Protein AF-A0A3E0PUV5-F1 (afdb_monomer_lite)

Sequence (56 aa):
MFHVEASSVDQVCAHQGCNCLVDPGQGVVKDGKNYCCQGCADGTGCENPNCDCNKS

pLDDT: mean 81.79, std 12.79, range [48.34, 92.25]

Radius of gyration: 12.78 Å; chains: 1; bounding box: 23×23×48 Å

Structure (mmCIF, N/CA/C/O backbone):
data_AF-A0A3E0PUV5-F1
#
_entry.id   AF-A0A3E0PUV5-F1
#
loop_
_atom_site.group_PDB
_atom_site.id
_atom_site.type_symbol
_atom_site.label_atom_id
_atom_site.label_alt_id
_atom_site.label_comp_id
_atom_site.label_asym_id
_atom_site.label_entity_id
_atom_site.label_seq_id
_atom_site.pdbx_PDB_ins_code
_atom_site.Cartn_x
_atom_site.Cartn_y
_atom_site.Cartn_z
_atom_site.occupancy
_atom_site.B_iso_or_equiv
_atom_site.auth_seq_id
_atom_site.auth_comp_id
_atom_site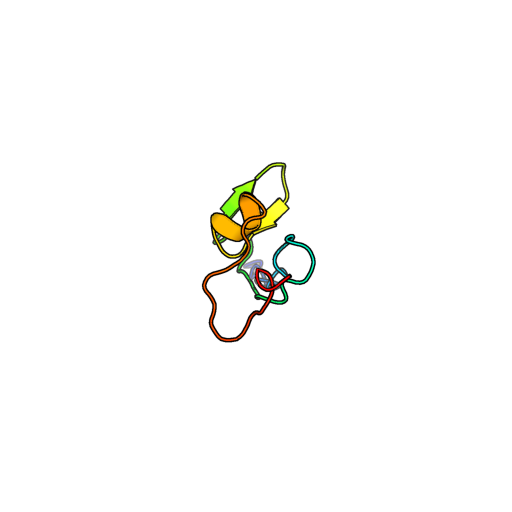.auth_asym_id
_atom_site.auth_atom_id
_atom_site.pdbx_PDB_model_num
ATOM 1 N N . MET A 1 1 ? 1.007 -13.854 33.124 1.00 53.41 1 MET A N 1
ATOM 2 C CA . MET A 1 1 ? 1.025 -14.365 31.734 1.00 53.41 1 MET A CA 1
ATOM 3 C C . MET A 1 1 ? -0.336 -13.986 31.178 1.00 53.41 1 MET A C 1
ATOM 5 O O . MET A 1 1 ? -1.297 -14.294 31.859 1.00 53.41 1 MET A O 1
ATOM 9 N N . PHE A 1 2 ? -0.491 -13.103 30.195 1.00 48.34 2 PHE A N 1
ATOM 10 C CA . PHE A 1 2 ? -0.089 -13.253 28.798 1.00 48.34 2 PHE A CA 1
ATOM 11 C C . PHE A 1 2 ? 0.273 -11.873 28.226 1.00 48.34 2 PHE A C 1
ATOM 13 O O . PHE A 1 2 ? -0.567 -10.976 28.218 1.00 48.34 2 PHE A O 1
ATOM 20 N N . HIS A 1 3 ? 1.507 -11.693 27.754 1.00 52.66 3 HIS A N 1
ATOM 21 C CA . HIS A 1 3 ? 1.764 -10.646 26.773 1.00 52.66 3 HIS A CA 1
ATOM 22 C C . HIS A 1 3 ? 1.206 -11.194 25.463 1.00 52.66 3 HIS A C 1
ATOM 24 O O . HIS A 1 3 ? 1.720 -12.180 24.941 1.00 52.66 3 HIS A O 1
ATOM 30 N N . VAL A 1 4 ? 0.086 -10.634 25.005 1.00 56.62 4 VAL A N 1
ATOM 31 C CA . VAL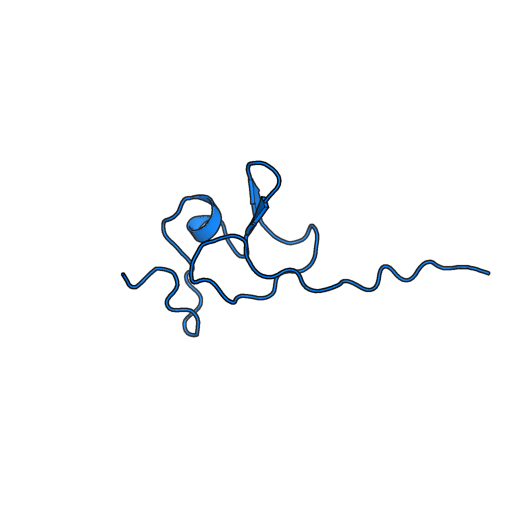 A 1 4 ? -0.367 -10.825 23.629 1.00 56.62 4 VAL A CA 1
ATOM 32 C C . VAL A 1 4 ? 0.684 -10.126 22.787 1.00 56.62 4 VAL A C 1
ATOM 34 O O . VAL A 1 4 ? 0.655 -8.908 22.629 1.00 56.62 4 VAL A O 1
ATOM 37 N N . GLU A 1 5 ? 1.678 -10.891 22.346 1.00 56.81 5 GLU A N 1
ATOM 38 C CA . GLU A 1 5 ? 2.549 -10.462 21.271 1.00 56.81 5 GLU A CA 1
ATOM 39 C C . GLU A 1 5 ? 1.610 -10.254 20.094 1.00 56.81 5 GLU A C 1
ATOM 41 O O . GLU A 1 5 ? 1.080 -11.215 19.531 1.00 56.81 5 GLU A O 1
ATOM 46 N N . ALA A 1 6 ? 1.301 -8.986 19.813 1.00 56.56 6 ALA A N 1
ATOM 47 C CA . ALA A 1 6 ? 0.747 -8.591 18.541 1.00 56.56 6 ALA A CA 1
ATOM 48 C C . ALA A 1 6 ? 1.739 -9.131 17.517 1.00 56.56 6 ALA A C 1
ATOM 50 O O . ALA A 1 6 ? 2.784 -8.539 17.271 1.00 56.56 6 ALA A O 1
ATOM 51 N N . SER A 1 7 ? 1.469 -10.340 17.031 1.00 54.81 7 SER A N 1
ATOM 5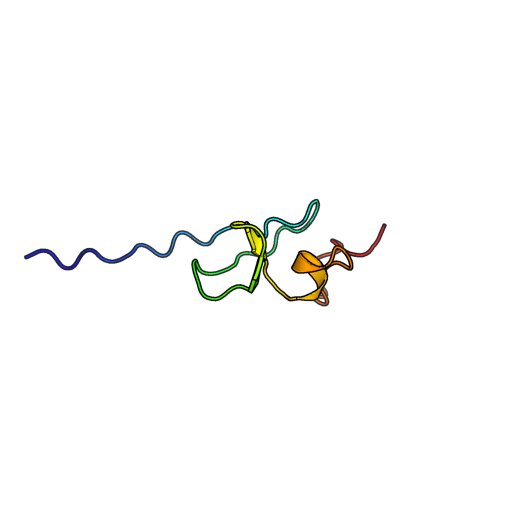2 C CA . SER A 1 7 ? 2.136 -10.892 15.876 1.00 54.81 7 SER A CA 1
ATOM 53 C C . SER A 1 7 ? 1.753 -9.907 14.793 1.00 54.81 7 SER A C 1
ATOM 55 O O . SER A 1 7 ? 0.607 -9.917 14.346 1.00 54.81 7 SER A O 1
ATOM 57 N N . SER A 1 8 ? 2.634 -8.941 14.526 1.00 60.22 8 SER A N 1
ATOM 58 C CA . SER A 1 8 ? 2.487 -7.986 13.441 1.00 60.22 8 SER A CA 1
ATOM 59 C C . SER A 1 8 ? 2.420 -8.819 12.176 1.00 60.22 8 SER A C 1
ATOM 61 O O . SER A 1 8 ? 3.442 -9.185 11.611 1.00 60.22 8 SER A O 1
ATOM 63 N N . VAL A 1 9 ? 1.208 -9.225 11.803 1.00 69.69 9 VAL A N 1
ATOM 64 C CA . VAL A 1 9 ? 0.950 -9.847 10.516 1.00 69.69 9 VAL A CA 1
ATOM 65 C C . VAL A 1 9 ? 1.091 -8.701 9.541 1.00 69.69 9 VAL A C 1
ATOM 67 O O . VAL A 1 9 ? 0.187 -7.864 9.441 1.00 69.69 9 VAL A O 1
ATOM 70 N N . ASP A 1 10 ? 2.253 -8.627 8.903 1.00 76.75 10 ASP A N 1
ATOM 71 C CA . ASP A 1 10 ? 2.498 -7.735 7.787 1.00 76.75 10 ASP A CA 1
ATOM 72 C C . ASP A 1 10 ? 1.278 -7.752 6.854 1.00 76.75 10 ASP A C 1
ATOM 74 O O . ASP A 1 10 ? 0.785 -8.793 6.420 1.00 76.75 10 ASP A O 1
ATOM 78 N N . GLN A 1 11 ? 0.695 -6.574 6.646 1.00 83.81 11 GLN A N 1
ATOM 79 C CA . GLN A 1 11 ? -0.462 -6.393 5.785 1.00 83.81 11 GLN A CA 1
ATOM 80 C C . GLN A 1 11 ? 0.039 -5.996 4.406 1.00 83.81 11 GLN A C 1
ATOM 82 O O . GLN A 1 11 ? 0.855 -5.087 4.263 1.00 83.81 11 GLN A O 1
ATOM 87 N N . VAL A 1 12 ? -0.478 -6.643 3.367 1.00 89.06 12 VAL A N 1
ATOM 88 C CA . VAL A 1 12 ? -0.208 -6.205 1.998 1.00 89.06 12 VAL A CA 1
ATOM 89 C C . VAL A 1 12 ? -0.884 -4.853 1.772 1.00 89.06 12 VAL A C 1
ATOM 91 O O . VAL A 1 12 ? -2.008 -4.619 2.222 1.00 89.06 12 VAL A O 1
ATOM 94 N N . CYS A 1 13 ? -0.195 -3.952 1.076 1.00 91.06 13 CYS A N 1
ATOM 95 C CA . CYS A 1 13 ? -0.750 -2.674 0.665 1.00 91.06 13 CYS A CA 1
ATOM 96 C C . CYS A 1 13 ? -2.089 -2.871 -0.060 1.00 91.06 13 CYS A C 1
ATOM 98 O O . CYS A 1 13 ? -2.197 -3.636 -1.012 1.00 91.06 13 CYS A O 1
ATOM 100 N N . ALA A 1 14 ? -3.101 -2.103 0.334 1.00 91.94 14 ALA A N 1
ATOM 101 C CA . ALA A 1 14 ? -4.433 -2.193 -0.254 1.00 91.94 14 ALA A CA 1
ATOM 102 C C . ALA A 1 14 ? -4.558 -1.595 -1.673 1.00 91.94 14 ALA A C 1
ATOM 104 O O . ALA A 1 14 ? -5.652 -1.601 -2.242 1.00 91.94 14 ALA A O 1
ATOM 105 N N . HIS A 1 15 ? -3.481 -1.035 -2.239 1.00 91.31 15 HIS A N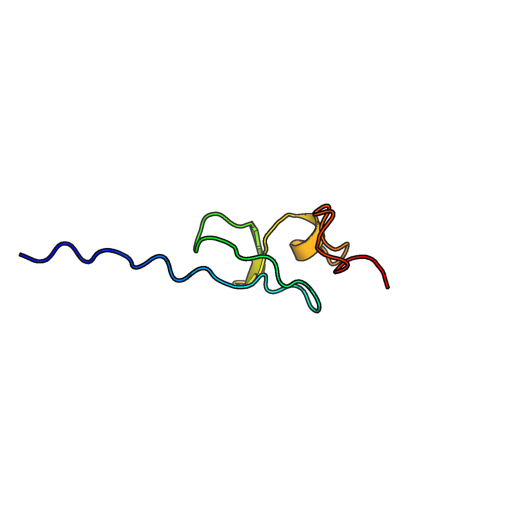 1
ATOM 106 C CA . HIS A 1 15 ? -3.478 -0.516 -3.611 1.00 91.31 15 HIS A CA 1
ATOM 107 C C . HIS A 1 15 ? -3.396 -1.667 -4.607 1.00 91.31 15 HIS A C 1
ATOM 109 O O . HIS A 1 15 ? -2.578 -2.574 -4.455 1.00 91.31 15 HIS A O 1
ATOM 115 N N . GLN A 1 16 ? -4.233 -1.631 -5.643 1.00 89.06 16 GLN A N 1
ATOM 116 C CA . GLN A 1 16 ? -4.296 -2.713 -6.619 1.00 89.06 16 GLN A CA 1
ATOM 117 C C . GLN A 1 16 ? -2.958 -2.843 -7.360 1.00 89.06 16 GLN A C 1
ATOM 119 O O . GLN A 1 16 ? -2.422 -1.865 -7.871 1.00 89.06 16 GLN A O 1
ATOM 124 N N . GLY A 1 17 ? -2.419 -4.062 -7.418 1.00 87.38 17 GLY A N 1
ATOM 125 C CA . GLY A 1 17 ? -1.122 -4.326 -8.049 1.00 87.38 17 GLY A CA 1
ATOM 126 C C . GLY A 1 17 ? 0.088 -3.954 -7.186 1.00 87.38 17 GLY A C 1
ATOM 127 O O . GLY A 1 17 ? 1.218 -4.131 -7.632 1.00 87.38 17 GLY A O 1
ATOM 128 N N . CYS A 1 18 ? -0.114 -3.473 -5.954 1.00 90.50 18 CYS A N 1
ATOM 129 C CA . CYS A 1 18 ? 0.963 -3.272 -4.992 1.00 90.50 18 CYS A CA 1
ATOM 130 C C . CYS A 1 18 ? 1.128 -4.503 -4.099 1.00 90.50 18 CYS A C 1
ATOM 132 O O . CYS A 1 18 ? 0.200 -4.887 -3.396 1.00 90.50 18 CYS A O 1
ATOM 134 N N . ASN A 1 19 ? 2.330 -5.080 -4.079 1.00 89.12 19 ASN A N 1
ATOM 135 C CA . ASN A 1 19 ? 2.676 -6.210 -3.205 1.00 89.12 19 ASN A CA 1
ATOM 136 C C . ASN A 1 19 ? 3.586 -5.791 -2.038 1.00 89.12 19 ASN A C 1
ATOM 138 O O . ASN A 1 19 ? 4.252 -6.628 -1.433 1.00 89.12 19 ASN A O 1
ATOM 142 N N . CYS A 1 20 ? 3.660 -4.492 -1.731 1.00 89.69 20 CYS A N 1
ATOM 143 C CA . CYS A 1 20 ? 4.440 -4.006 -0.597 1.00 89.69 20 CYS A CA 1
ATOM 144 C C . CYS A 1 20 ? 3.830 -4.507 0.716 1.00 89.69 20 CYS A C 1
ATOM 146 O O . CYS A 1 20 ? 2.635 -4.315 0.952 1.00 89.69 20 CYS A O 1
ATOM 148 N N . LEU A 1 21 ? 4.667 -5.094 1.569 1.00 89.31 21 LEU A N 1
ATOM 149 C CA . LEU A 1 21 ? 4.321 -5.434 2.945 1.00 89.31 21 LEU A CA 1
ATOM 150 C C . LEU A 1 21 ? 4.385 -4.181 3.815 1.00 89.31 21 LEU A C 1
ATOM 152 O O . LEU A 1 21 ? 5.287 -3.355 3.668 1.00 89.31 21 LEU A O 1
ATOM 156 N N . VAL A 1 22 ? 3.402 -4.031 4.693 1.00 87.38 22 VAL A N 1
ATOM 157 C CA . VAL A 1 22 ? 3.224 -2.857 5.539 1.00 87.38 22 VAL A CA 1
ATOM 158 C C . VAL A 1 22 ? 2.831 -3.316 6.926 1.00 87.38 22 VAL A C 1
ATOM 160 O O . VAL A 1 22 ? 1.853 -4.047 7.091 1.00 87.38 22 VAL A O 1
ATOM 163 N N . ASP A 1 23 ? 3.548 -2.846 7.938 1.00 84.62 23 ASP A N 1
ATOM 164 C CA . ASP A 1 23 ? 3.161 -3.113 9.314 1.00 84.62 23 ASP A CA 1
ATOM 165 C C . ASP A 1 23 ? 1.755 -2.553 9.609 1.00 84.62 23 ASP 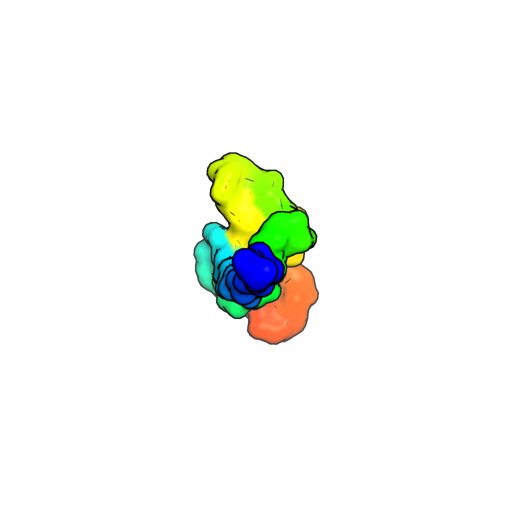A C 1
ATOM 167 O O . ASP A 1 23 ? 1.405 -1.438 9.179 1.00 84.62 23 ASP A O 1
ATOM 171 N N . PRO A 1 24 ? 0.920 -3.309 10.343 1.00 78.88 24 PRO A N 1
ATOM 172 C CA . PRO A 1 24 ? -0.406 -2.853 10.727 1.00 78.88 24 PRO A CA 1
ATOM 173 C C . PRO A 1 24 ? -0.296 -1.580 11.579 1.00 78.88 24 PRO A C 1
ATOM 175 O O . PRO A 1 24 ? 0.278 -1.582 12.664 1.00 78.88 24 PRO A O 1
ATOM 178 N N . GLY A 1 25 ? -0.846 -0.471 11.074 1.00 77.94 25 GLY A N 1
ATOM 179 C CA . GLY A 1 25 ? -0.824 0.836 11.744 1.00 77.94 25 GLY A CA 1
ATOM 180 C C . GLY A 1 25 ? 0.426 1.687 11.494 1.00 77.94 25 GLY A C 1
ATOM 181 O O . GLY A 1 25 ? 0.447 2.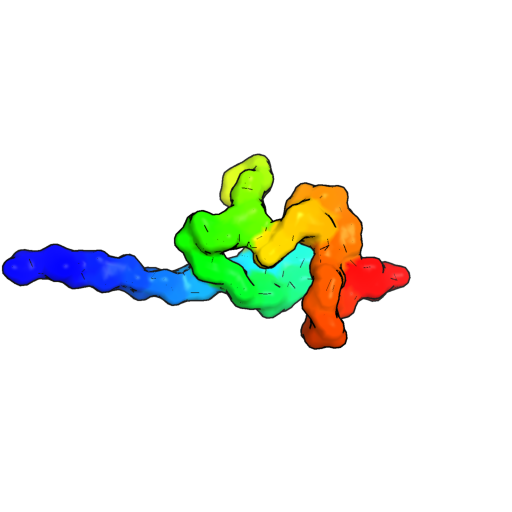840 11.915 1.00 77.94 25 GLY A O 1
ATOM 182 N N . GLN A 1 26 ? 1.435 1.163 10.792 1.00 84.38 26 GLN A N 1
ATOM 183 C CA . GLN A 1 26 ? 2.601 1.948 10.370 1.00 84.38 26 GLN A CA 1
ATOM 184 C C . GLN A 1 26 ? 2.420 2.565 8.973 1.00 84.38 26 GLN A C 1
ATOM 186 O O . GLN A 1 26 ? 3.063 3.558 8.638 1.00 84.38 26 GLN A O 1
ATOM 191 N N . GLY A 1 27 ? 1.534 1.981 8.162 1.00 87.81 27 GLY A N 1
ATOM 192 C CA . GLY A 1 27 ? 1.175 2.498 6.847 1.00 87.81 27 GLY A CA 1
ATOM 193 C C . GLY A 1 27 ? 0.238 3.701 6.879 1.00 87.81 27 GLY A C 1
ATOM 194 O O . GLY A 1 27 ? -0.263 4.138 7.916 1.00 87.81 27 GLY A O 1
ATOM 195 N N . VAL A 1 28 ? -0.034 4.226 5.689 1.00 91.88 28 VAL A N 1
ATOM 196 C CA . VAL A 1 28 ? -1.014 5.291 5.485 1.00 91.88 28 VAL A CA 1
ATOM 197 C C . VAL A 1 28 ? -2.403 4.666 5.474 1.00 91.88 28 VAL A C 1
ATOM 199 O O . VAL A 1 28 ? -2.746 3.937 4.545 1.00 91.88 28 VAL A O 1
ATOM 202 N N . VAL A 1 29 ? -3.212 4.952 6.493 1.00 91.25 29 VAL A N 1
ATOM 203 C CA . VAL A 1 29 ? -4.599 4.477 6.561 1.00 91.25 29 VAL A CA 1
ATOM 204 C C . VAL A 1 29 ? -5.530 5.489 5.898 1.00 91.25 29 VAL A C 1
ATOM 206 O O . VAL A 1 29 ? -5.615 6.637 6.332 1.00 91.25 29 VAL A O 1
ATOM 209 N N . LYS A 1 30 ? -6.257 5.062 4.863 1.00 89.44 30 LYS A N 1
ATOM 210 C CA . LYS A 1 30 ? -7.253 5.878 4.149 1.00 89.44 30 LYS A CA 1
ATOM 211 C C . LYS A 1 30 ? -8.480 5.022 3.851 1.00 89.44 30 LYS A C 1
ATOM 213 O O . LYS A 1 30 ? -8.335 3.884 3.416 1.00 89.44 30 LYS A O 1
ATOM 218 N N . ASP A 1 31 ? -9.675 5.517 4.172 1.00 88.62 31 ASP A N 1
ATOM 219 C CA . ASP A 1 31 ? -10.939 4.769 4.020 1.00 88.62 31 ASP A CA 1
ATOM 220 C C . ASP A 1 31 ? -10.929 3.371 4.681 1.00 88.62 31 ASP A C 1
ATOM 222 O O . ASP A 1 31 ? -11.499 2.407 4.173 1.00 88.62 31 ASP A O 1
ATOM 226 N N . GLY A 1 32 ? -10.230 3.232 5.815 1.00 87.94 32 GLY A N 1
ATOM 227 C CA . GLY A 1 32 ? -10.091 1.956 6.531 1.00 87.94 32 GLY A CA 1
ATOM 228 C C . GLY A 1 32 ? -9.155 0.937 5.867 1.00 87.94 32 GLY A C 1
ATOM 229 O O . GLY A 1 32 ? -9.064 -0.197 6.329 1.00 87.94 32 GLY A O 1
ATOM 230 N N . LYS A 1 33 ? -8.445 1.322 4.803 1.00 89.44 33 LYS A N 1
ATOM 231 C CA . LYS A 1 33 ? -7.450 0.501 4.106 1.00 89.44 33 LYS A CA 1
ATOM 232 C C . LYS A 1 33 ? -6.036 0.962 4.451 1.00 89.44 33 LYS A C 1
ATOM 234 O O . LYS A 1 33 ? -5.795 2.162 4.557 1.00 89.44 33 LYS A O 1
ATOM 239 N N . ASN A 1 34 ? -5.109 0.015 4.607 1.00 90.69 34 ASN A N 1
ATOM 240 C CA . ASN A 1 34 ? -3.701 0.292 4.900 1.00 90.69 34 ASN A CA 1
ATOM 241 C C . ASN A 1 34 ? -2.875 0.324 3.607 1.00 90.69 34 ASN A C 1
ATOM 243 O O . ASN A 1 34 ? -2.893 -0.627 2.823 1.00 90.69 34 ASN A O 1
ATOM 247 N N . TYR A 1 35 ? -2.136 1.405 3.387 1.00 92.00 35 TYR A N 1
ATOM 248 C CA . TYR A 1 35 ? -1.309 1.609 2.203 1.00 92.00 35 TYR A CA 1
ATOM 249 C C . TYR A 1 35 ? 0.162 1.769 2.587 1.00 92.00 35 TYR A C 1
ATOM 251 O O . TYR A 1 35 ? 0.481 2.359 3.616 1.00 92.00 35 TYR A O 1
ATOM 259 N N . CYS A 1 36 ? 1.079 1.280 1.746 1.00 91.50 36 CYS A N 1
ATOM 260 C CA . CYS A 1 36 ? 2.518 1.367 2.027 1.00 91.50 36 CYS A CA 1
ATOM 261 C C . CYS A 1 36 ? 3.054 2.800 1.987 1.00 91.50 36 CYS A C 1
ATOM 263 O O . CYS A 1 36 ? 4.054 3.108 2.623 1.00 91.50 36 CYS A O 1
ATOM 265 N N . CYS A 1 37 ? 2.407 3.673 1.218 1.00 91.50 37 CYS A N 1
ATOM 266 C CA . CYS A 1 37 ? 2.777 5.071 1.070 1.00 91.50 37 CYS A CA 1
ATOM 267 C C . CYS A 1 37 ? 1.566 5.904 0.638 1.00 91.50 37 CYS A C 1
ATOM 269 O O . CYS A 1 37 ? 0.520 5.371 0.252 1.00 91.50 37 CYS A O 1
ATOM 271 N N . GLN A 1 38 ? 1.726 7.228 0.669 1.00 91.62 38 GLN A N 1
ATOM 272 C CA . GLN A 1 38 ? 0.653 8.156 0.326 1.00 91.62 38 GLN A CA 1
ATOM 273 C C . GLN A 1 38 ? 0.225 8.048 -1.145 1.00 91.62 38 GLN A C 1
ATOM 275 O O . GLN A 1 38 ? -0.960 8.175 -1.427 1.00 91.62 38 GLN A O 1
ATOM 280 N N . GLY A 1 39 ? 1.146 7.754 -2.068 1.00 91.81 39 GLY A N 1
ATOM 281 C CA . GLY A 1 39 ? 0.802 7.604 -3.485 1.00 91.81 39 GLY A CA 1
ATOM 282 C C . GLY A 1 39 ? -0.108 6.401 -3.757 1.00 91.81 39 GLY A C 1
ATOM 283 O O . GLY A 1 39 ? -1.101 6.514 -4.469 1.00 91.81 39 GLY A O 1
ATOM 284 N N . CYS A 1 40 ? 0.118 5.271 -3.081 1.00 92.25 40 CYS A N 1
ATOM 285 C CA . CYS A 1 40 ? -0.802 4.132 -3.110 1.00 92.25 40 CYS A CA 1
ATOM 286 C C . CYS A 1 40 ? -2.180 4.477 -2.530 1.00 92.25 40 CYS A C 1
ATOM 288 O O . CYS A 1 40 ? -3.193 4.029 -3.057 1.00 92.25 40 CYS A O 1
ATOM 290 N N . ALA A 1 41 ? -2.230 5.290 -1.472 1.00 91.88 41 ALA A N 1
ATOM 291 C CA . ALA A 1 41 ? -3.492 5.773 -0.914 1.00 91.88 41 ALA A CA 1
ATOM 292 C C . ALA A 1 41 ? -4.209 6.772 -1.850 1.00 91.88 41 ALA A C 1
ATOM 294 O O . ALA A 1 41 ? -5.428 6.930 -1.786 1.00 91.88 41 ALA A O 1
ATOM 295 N N . ASP A 1 42 ? -3.472 7.467 -2.714 1.00 90.75 42 ASP A N 1
ATOM 296 C CA . ASP A 1 42 ? -4.020 8.405 -3.698 1.00 90.75 42 ASP A CA 1
ATOM 297 C C . ASP A 1 42 ? -4.307 7.763 -5.065 1.00 90.75 42 ASP A C 1
ATOM 299 O O . ASP A 1 42 ? -4.917 8.381 -5.930 1.00 90.75 42 ASP A O 1
ATOM 303 N N . GLY A 1 43 ? -3.903 6.505 -5.258 1.00 88.19 43 GLY A N 1
ATOM 304 C CA . GLY A 1 43 ? -4.029 5.794 -6.530 1.00 88.19 43 GLY A CA 1
ATOM 305 C C . GLY A 1 43 ? -2.940 6.135 -7.553 1.00 88.19 43 GLY A C 1
ATOM 306 O O . GLY A 1 43 ? -2.978 5.617 -8.663 1.00 88.19 43 GLY A O 1
ATOM 307 N N . THR A 1 44 ? -1.946 6.947 -7.184 1.00 89.12 44 THR A N 1
ATOM 308 C CA . THR A 1 44 ? -0.753 7.240 -7.996 1.00 89.12 44 THR A CA 1
ATOM 309 C C . THR A 1 44 ? 0.343 6.189 -7.828 1.00 89.12 44 THR A C 1
ATOM 311 O O . THR A 1 44 ? 1.403 6.307 -8.421 1.00 89.12 44 THR A O 1
ATOM 314 N N . GLY A 1 45 ? 0.118 5.161 -7.009 1.00 89.06 45 GLY A N 1
ATOM 315 C CA . GLY A 1 45 ? 1.063 4.076 -6.777 1.00 89.06 45 GLY A CA 1
ATOM 316 C C . GLY A 1 45 ? 2.270 4.466 -5.913 1.00 89.06 45 GLY A C 1
ATOM 317 O O . GLY A 1 45 ? 2.273 5.453 -5.185 1.00 89.06 45 GLY A O 1
ATOM 318 N N . CYS A 1 46 ? 3.282 3.612 -5.916 1.00 89.50 46 CYS A N 1
ATOM 319 C CA . CYS A 1 46 ? 4.361 3.594 -4.943 1.00 89.50 46 CYS A CA 1
ATOM 320 C C . CYS A 1 46 ? 5.697 3.961 -5.590 1.00 89.50 46 CYS A C 1
ATOM 322 O O . CYS A 1 46 ? 5.973 3.577 -6.720 1.00 89.50 46 CYS A O 1
ATOM 324 N N . GLU A 1 47 ? 6.560 4.653 -4.845 1.00 82.38 47 GLU A N 1
ATOM 325 C CA . GLU A 1 47 ? 7.929 4.986 -5.276 1.00 82.38 47 GLU A CA 1
ATOM 326 C C . GLU A 1 47 ? 8.922 3.837 -5.020 1.00 82.38 47 GLU A C 1
ATOM 328 O O . GLU A 1 47 ? 10.132 4.003 -5.158 1.00 82.38 47 GLU A O 1
ATOM 333 N N . ASN A 1 48 ? 8.428 2.662 -4.615 1.00 82.06 48 ASN A N 1
ATOM 334 C CA . ASN A 1 48 ? 9.282 1.513 -4.352 1.00 82.06 48 ASN A CA 1
ATOM 335 C C . ASN A 1 48 ? 9.837 0.979 -5.688 1.00 82.06 48 ASN A C 1
ATOM 337 O O . ASN A 1 48 ? 9.048 0.539 -6.523 1.00 82.06 48 ASN A O 1
ATOM 341 N N . PRO A 1 49 ? 11.169 0.951 -5.896 1.00 80.19 49 PRO A N 1
ATOM 342 C CA . PRO A 1 49 ? 11.768 0.510 -7.158 1.00 80.19 49 PRO A CA 1
ATOM 343 C C . PRO A 1 49 ? 11.499 -0.963 -7.488 1.00 80.19 49 PRO A C 1
ATOM 345 O O . PRO A 1 49 ? 11.653 -1.358 -8.637 1.00 80.19 49 PRO A O 1
ATOM 348 N N . ASN A 1 50 ? 11.100 -1.767 -6.496 1.00 83.25 50 ASN A N 1
ATOM 349 C CA . ASN A 1 50 ? 10.738 -3.176 -6.671 1.00 83.25 50 ASN A CA 1
ATOM 350 C C . ASN A 1 50 ? 9.220 -3.397 -6.775 1.00 83.25 50 ASN A C 1
ATOM 352 O O . ASN A 1 50 ? 8.756 -4.531 -6.669 1.00 83.25 50 ASN A O 1
ATOM 356 N N . CYS A 1 51 ? 8.432 -2.328 -6.899 1.00 85.38 51 CYS A N 1
ATOM 357 C CA . CYS A 1 51 ? 6.985 -2.416 -6.991 1.00 85.38 51 CYS A CA 1
ATOM 358 C C . CYS A 1 51 ? 6.477 -1.539 -8.134 1.00 85.38 51 CYS A C 1
ATOM 360 O O . CYS A 1 51 ? 6.413 -0.317 -8.033 1.00 85.38 51 CYS A O 1
ATOM 362 N N . ASP A 1 52 ? 6.042 -2.178 -9.213 1.00 85.75 52 ASP A N 1
ATOM 363 C CA . ASP A 1 52 ? 5.524 -1.505 -10.405 1.00 85.75 52 ASP A CA 1
ATOM 364 C C . ASP A 1 52 ? 4.037 -1.133 -10.280 1.00 85.75 52 ASP A C 1
ATOM 366 O O . ASP A 1 52 ? 3.323 -1.001 -11.267 1.00 85.75 52 ASP A O 1
ATOM 370 N N . CYS A 1 53 ? 3.559 -0.898 -9.055 1.00 88.00 53 CYS A N 1
ATOM 371 C CA . CYS A 1 53 ? 2.155 -0.609 -8.757 1.00 88.00 53 CYS A CA 1
ATOM 372 C C . CYS A 1 53 ? 1.645 0.740 -9.321 1.00 88.00 53 CYS A C 1
ATOM 374 O O . CYS A 1 53 ? 0.447 1.021 -9.288 1.00 88.00 53 CYS A O 1
ATOM 376 N N . ASN A 1 54 ? 2.567 1.579 -9.809 1.00 81.25 54 ASN A N 1
ATOM 377 C CA . ASN A 1 54 ? 2.319 2.833 -10.532 1.00 81.25 54 ASN A CA 1
ATOM 378 C C . ASN A 1 54 ? 2.552 2.697 -12.053 1.00 81.25 54 ASN A C 1
ATOM 380 O O . ASN A 1 54 ? 2.149 3.551 -12.835 1.00 81.25 54 ASN A O 1
ATOM 384 N N . LYS A 1 55 ? 3.231 1.644 -12.516 1.00 67.69 55 LYS A N 1
ATOM 385 C CA . LYS A 1 55 ? 3.567 1.499 -13.937 1.00 67.69 55 LYS A CA 1
ATOM 386 C C . LYS A 1 55 ? 2.426 0.789 -14.653 1.00 67.69 55 LYS A C 1
ATOM 388 O O . LYS A 1 55 ? 2.468 -0.419 -14.859 1.00 67.69 55 LYS A O 1
ATOM 393 N N . SER A 1 56 ? 1.378 1.556 -14.942 1.00 56.91 56 SER A N 1
ATOM 394 C CA . SER A 1 56 ? 0.288 1.146 -15.841 1.00 56.91 56 SER A CA 1
ATOM 395 C C . SER A 1 56 ? 0.682 1.344 -17.299 1.00 56.91 56 SER A C 1
ATOM 397 O O . SER A 1 56 ? 1.376 2.349 -17.580 1.00 56.91 56 SER A O 1
#

Foldseek 3Di:
DDDPPPPQPFDAAPQPQGRDTDGVPRADADPNGGHNHVCSVVNCDDPPPPGCSNVD

Secondary structure (DSSP, 8-state):
----------EEPSSTT---EE-TTTSEEETTEEESSHHHHHTS----TT--TT--